Protein AF-A0A0M4NB52-F1 (afdb_monomer)

Sequence (44 aa):
MVRRSYDPEAYAFIRYLPKVKWDPAKRYWIFSFFDDLLKKFQKF

Organism: NCBI:txid1279460

Solvent-accessible surface area (backbone atoms only — not comparable to full-atom values): 2909 Å² total; per-residue (Å²): 134,87,78,73,76,72,54,68,66,62,54,54,54,54,71,71,43,85,74,54,42,81,36,82,90,79,70,45,75,44,48,69,66,49,59,61,49,48,59,64,62,65,74,108

Mean predicted aligned error: 9.57 Å

Nearest PDB structures (foldseek):
  7zsb-assembly1_X  TM=4.965E-01  e=2.498E+00  Saccharomyces cerevisiae

Structure (mmCIF, N/CA/C/O backbone):
data_AF-A0A0M4NB52-F1
#
_entry.id   AF-A0A0M4NB52-F1
#
loop_
_atom_site.group_PDB
_atom_site.id
_atom_site.type_symbol
_atom_site.label_atom_id
_atom_site.label_alt_id
_atom_site.label_comp_id
_atom_site.label_asym_id
_atom_site.label_entity_id
_atom_site.label_seq_id
_atom_site.pdbx_PDB_ins_code
_atom_site.Cartn_x
_atom_site.Cartn_y
_atom_site.Cartn_z
_atom_s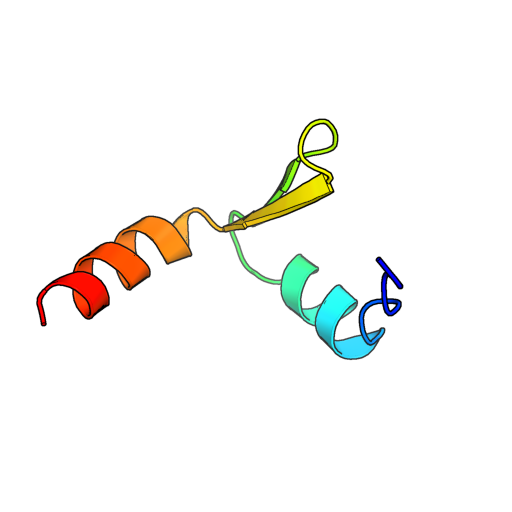ite.occupancy
_atom_site.B_iso_or_equiv
_atom_site.auth_seq_id
_atom_site.auth_comp_id
_atom_site.auth_asym_id
_atom_site.auth_atom_id
_atom_site.pdbx_PDB_model_num
ATOM 1 N N . MET A 1 1 ? 11.736 20.752 -6.944 1.00 48.72 1 MET A N 1
ATOM 2 C CA . MET A 1 1 ? 11.637 19.399 -6.351 1.00 48.72 1 MET A CA 1
ATOM 3 C C . MET A 1 1 ? 11.746 18.383 -7.482 1.00 48.72 1 MET A C 1
ATOM 5 O O . MET A 1 1 ? 10.796 18.223 -8.237 1.00 48.72 1 MET A O 1
ATOM 9 N N . VAL A 1 2 ? 12.924 17.786 -7.686 1.00 45.62 2 VAL A N 1
ATOM 10 C CA . VAL A 1 2 ? 13.129 16.784 -8.745 1.00 45.62 2 VAL A CA 1
ATOM 11 C C . VAL A 1 2 ? 12.496 15.481 -8.266 1.00 45.62 2 VAL A C 1
ATOM 13 O O . VAL A 1 2 ? 13.008 14.850 -7.344 1.00 45.62 2 VAL A O 1
ATOM 16 N N . ARG A 1 3 ? 11.347 15.102 -8.835 1.00 54.50 3 ARG A N 1
ATOM 17 C CA . ARG A 1 3 ? 10.754 13.784 -8.585 1.00 54.50 3 ARG A CA 1
ATOM 18 C C . ARG A 1 3 ? 11.620 12.760 -9.308 1.00 54.50 3 ARG A C 1
ATOM 20 O O . ARG A 1 3 ? 11.560 12.676 -10.530 1.00 54.50 3 ARG A O 1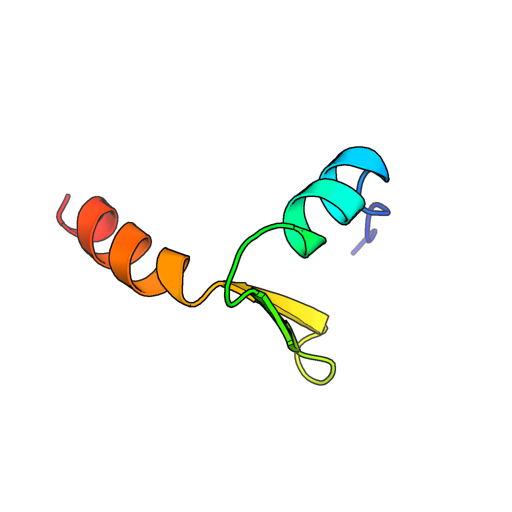
ATOM 27 N N . ARG A 1 4 ?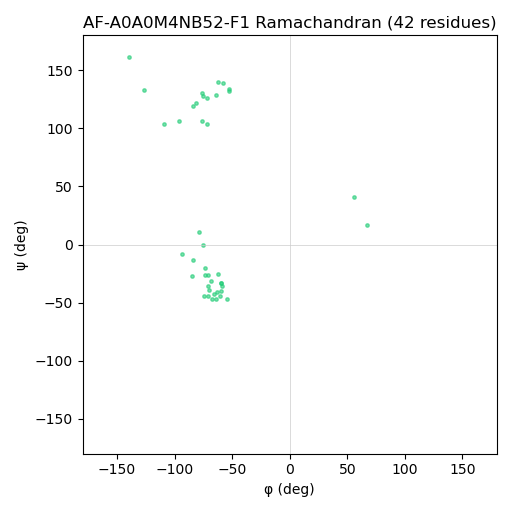 12.451 12.022 -8.569 1.00 66.56 4 ARG A N 1
ATOM 28 C CA . ARG A 1 4 ? 13.097 10.838 -9.138 1.00 66.56 4 ARG A CA 1
ATOM 29 C C . ARG A 1 4 ? 11.996 9.839 -9.471 1.00 66.56 4 ARG A C 1
ATOM 31 O O . ARG A 1 4 ? 11.130 9.589 -8.632 1.00 66.56 4 ARG A O 1
ATOM 38 N N . SER A 1 5 ? 12.004 9.331 -10.698 1.00 65.50 5 SER A N 1
ATOM 39 C CA . SER A 1 5 ? 11.172 8.192 -11.067 1.00 65.50 5 SER A CA 1
ATOM 40 C C . SER A 1 5 ? 11.435 7.080 -10.061 1.00 65.50 5 SER A C 1
ATOM 42 O O . SER A 1 5 ? 12.592 6.831 -9.716 1.00 65.50 5 SER A O 1
ATOM 44 N N . TYR A 1 6 ? 10.372 6.460 -9.552 1.00 68.94 6 TYR A N 1
ATOM 45 C CA . TYR A 1 6 ? 10.544 5.269 -8.735 1.00 68.94 6 TYR A CA 1
ATOM 46 C C . TYR A 1 6 ? 11.292 4.228 -9.558 1.00 68.94 6 TYR A C 1
ATOM 48 O O . TYR A 1 6 ? 11.026 4.073 -10.753 1.00 68.94 6 TYR A O 1
ATOM 56 N N . ASP A 1 7 ? 12.227 3.546 -8.908 1.00 81.50 7 ASP A N 1
ATOM 57 C CA . ASP A 1 7 ? 12.862 2.377 -9.486 1.00 81.50 7 ASP A CA 1
ATOM 58 C C . ASP A 1 7 ? 11.770 1.378 -9.945 1.00 81.50 7 ASP A C 1
ATOM 60 O O . ASP A 1 7 ? 10.810 1.150 -9.194 1.00 81.50 7 ASP A O 1
ATOM 64 N N . PRO A 1 8 ? 11.842 0.837 -11.176 1.00 81.44 8 PRO A N 1
ATOM 65 C CA . PRO A 1 8 ? 10.801 -0.040 -11.708 1.00 81.44 8 PRO A CA 1
ATOM 66 C C . PRO A 1 8 ? 10.561 -1.291 -10.857 1.00 81.44 8 PRO A C 1
ATOM 68 O O . PRO A 1 8 ? 9.411 -1.718 -10.722 1.00 81.44 8 PRO A O 1
ATOM 71 N N . GLU A 1 9 ? 11.611 -1.856 -10.256 1.00 80.75 9 GLU A N 1
ATOM 72 C CA . GLU A 1 9 ? 11.503 -3.031 -9.390 1.00 80.75 9 GLU A CA 1
ATOM 73 C C . GLU A 1 9 ? 10.831 -2.657 -8.071 1.00 80.75 9 GLU A C 1
ATOM 75 O O . GLU A 1 9 ? 9.885 -3.325 -7.647 1.00 80.75 9 GLU A O 1
ATOM 80 N N . ALA A 1 10 ? 11.227 -1.531 -7.469 1.00 76.31 10 ALA A N 1
ATOM 81 C CA . ALA A 1 10 ? 10.570 -1.003 -6.275 1.00 76.31 10 ALA A CA 1
ATOM 82 C C . ALA A 1 10 ? 9.079 -0.709 -6.527 1.00 76.31 10 ALA A C 1
ATOM 84 O O . ALA A 1 10 ? 8.223 -1.007 -5.689 1.00 76.31 10 ALA A O 1
ATOM 85 N N . TYR A 1 11 ? 8.743 -0.163 -7.699 1.00 77.00 11 TYR A N 1
ATOM 86 C CA . TYR A 1 11 ? 7.361 0.103 -8.093 1.00 77.00 11 TYR A CA 1
ATOM 87 C C . TYR A 1 11 ? 6.548 -1.188 -8.268 1.00 77.00 11 TYR A C 1
ATOM 89 O O . TYR A 1 11 ? 5.399 -1.263 -7.824 1.00 77.00 11 TYR A O 1
ATOM 97 N N . ALA A 1 12 ? 7.129 -2.219 -8.890 1.00 80.81 12 ALA A N 1
ATOM 98 C CA . ALA A 1 12 ? 6.497 -3.528 -9.023 1.00 80.81 12 ALA A CA 1
ATOM 99 C C . ALA A 1 12 ? 6.291 -4.198 -7.655 1.00 80.81 12 ALA A C 1
ATOM 101 O O . ALA A 1 12 ? 5.181 -4.640 -7.363 1.00 80.81 12 ALA A O 1
ATOM 102 N N . PHE A 1 13 ? 7.312 -4.195 -6.794 1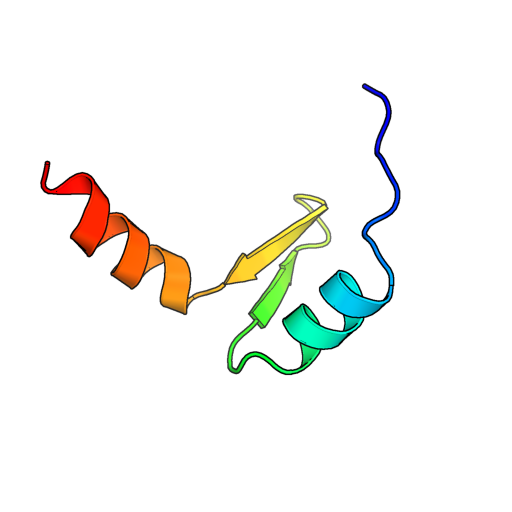.00 80.19 13 PHE A N 1
ATOM 103 C CA . PHE A 1 13 ? 7.266 -4.750 -5.440 1.00 80.19 13 PHE A CA 1
ATOM 104 C C . PHE A 1 13 ? 6.122 -4.162 -4.604 1.00 80.19 13 PHE A C 1
ATOM 106 O O . PHE A 1 13 ? 5.339 -4.902 -4.008 1.00 80.19 13 PHE A O 1
ATOM 113 N N . ILE A 1 14 ? 5.964 -2.833 -4.622 1.00 75.94 14 ILE A N 1
ATOM 114 C CA . ILE A 1 14 ? 4.905 -2.135 -3.879 1.00 75.94 14 ILE A CA 1
ATOM 115 C C . ILE A 1 14 ? 3.502 -2.601 -4.302 1.00 75.94 14 ILE A C 1
ATOM 117 O O . ILE A 1 14 ? 2.607 -2.673 -3.461 1.00 75.94 14 ILE A O 1
ATOM 121 N N . ARG A 1 15 ? 3.302 -2.964 -5.577 1.00 75.69 15 ARG A N 1
ATOM 122 C CA . ARG A 1 15 ? 2.004 -3.453 -6.077 1.00 75.69 15 ARG A CA 1
ATOM 123 C C . ARG A 1 15 ? 1.661 -4.876 -5.636 1.00 75.69 15 ARG A C 1
ATOM 125 O O . ARG A 1 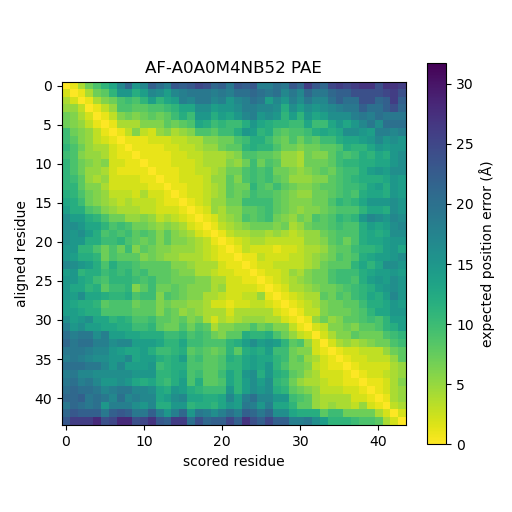15 ? 0.484 -5.222 -5.646 1.00 75.69 15 ARG A O 1
ATOM 132 N N . TYR A 1 16 ? 2.644 -5.677 -5.231 1.00 79.25 16 TYR A N 1
ATOM 133 C CA . TYR A 1 16 ? 2.408 -7.015 -4.678 1.00 79.25 16 TYR A CA 1
ATOM 134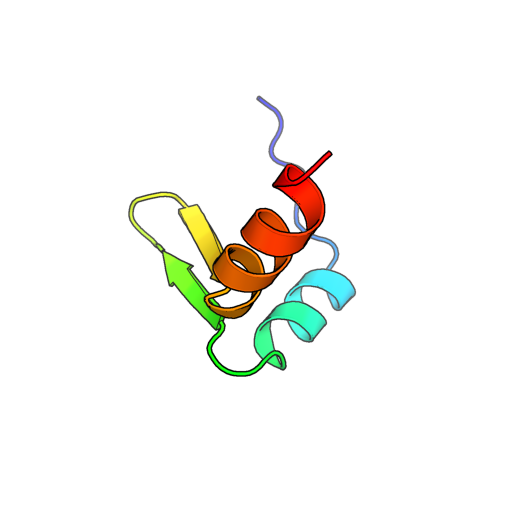 C C . TYR A 1 16 ? 2.077 -6.998 -3.183 1.00 79.25 16 TYR A C 1
ATOM 136 O O . TYR A 1 16 ? 1.604 -8.000 -2.646 1.00 79.25 16 TYR A O 1
ATOM 144 N N . LEU A 1 17 ? 2.306 -5.875 -2.497 1.00 74.12 17 LEU A N 1
ATOM 145 C CA . LEU A 1 17 ? 2.023 -5.774 -1.074 1.00 74.12 17 LEU A CA 1
ATOM 146 C C . LEU A 1 17 ? 0.503 -5.722 -0.826 1.00 74.12 17 LEU A C 1
ATOM 148 O O . LEU A 1 17 ? -0.199 -4.861 -1.369 1.00 74.12 17 LEU A O 1
ATOM 152 N N . PRO A 1 18 ? -0.034 -6.614 0.023 1.00 70.25 18 PRO A N 1
ATOM 153 C CA . PRO A 1 18 ? -1.456 -6.634 0.316 1.00 70.25 18 PRO A CA 1
ATOM 154 C C . PRO A 1 18 ? -1.889 -5.324 0.983 1.00 70.25 18 PRO A C 1
ATOM 156 O O . PRO A 1 18 ? -1.209 -4.798 1.864 1.00 70.25 18 PRO A O 1
ATOM 159 N N . LYS A 1 19 ? -3.067 -4.828 0.585 1.00 73.81 19 LYS A N 1
ATOM 160 C CA . LYS A 1 19 ? -3.701 -3.599 1.105 1.00 73.81 19 LYS A CA 1
ATOM 161 C C . LYS A 1 19 ? -2.971 -2.289 0.768 1.00 73.81 19 LYS A C 1
ATOM 163 O O . LYS A 1 19 ? -3.280 -1.257 1.364 1.00 73.81 19 LYS A O 1
ATOM 168 N N . VAL A 1 20 ? -2.061 -2.295 -0.206 1.00 75.69 20 VAL A N 1
ATOM 169 C CA . VAL A 1 20 ? -1.499 -1.058 -0.758 1.00 75.69 20 VAL A CA 1
ATOM 170 C C . VAL A 1 20 ? -2.500 -0.385 -1.693 1.00 75.69 20 VAL A C 1
ATOM 172 O O . VAL A 1 20 ? -3.066 -1.020 -2.581 1.00 75.69 20 VAL A O 1
ATOM 175 N N . LYS A 1 21 ? -2.734 0.915 -1.487 1.00 79.69 21 LYS A N 1
ATOM 176 C CA . LYS A 1 21 ? -3.627 1.737 -2.314 1.00 79.69 21 LYS A CA 1
ATOM 177 C C . LYS A 1 21 ? -2.890 2.971 -2.815 1.00 79.69 21 LYS A C 1
ATOM 179 O O . LYS A 1 21 ? -2.234 3.653 -2.039 1.00 79.69 21 LYS A O 1
ATOM 184 N N . TRP A 1 22 ? -3.006 3.280 -4.101 1.00 80.62 22 TRP A N 1
ATOM 185 C CA . TRP A 1 22 ? -2.518 4.552 -4.635 1.00 80.62 22 TRP A CA 1
ATOM 186 C C . TRP A 1 22 ? -3.478 5.681 -4.248 1.00 80.62 22 TRP A C 1
ATOM 188 O O . TRP A 1 22 ? -4.675 5.570 -4.511 1.00 80.62 22 TRP A O 1
ATOM 198 N N . ASP A 1 23 ? -2.965 6.760 -3.652 1.00 81.19 23 ASP A N 1
ATOM 199 C CA . ASP A 1 23 ? -3.720 7.995 -3.434 1.00 81.19 23 ASP A CA 1
ATOM 200 C C . ASP A 1 23 ? -3.423 8.983 -4.575 1.00 81.19 23 ASP A C 1
ATOM 202 O O . ASP A 1 23 ? -2.337 9.574 -4.612 1.00 81.19 23 ASP A O 1
ATOM 206 N N . PRO A 1 24 ? -4.358 9.197 -5.519 1.00 79.38 24 PRO A N 1
ATOM 207 C CA . PRO A 1 24 ? -4.145 10.121 -6.626 1.00 79.38 24 PRO A CA 1
ATOM 208 C C . PRO A 1 24 ? -4.157 11.594 -6.191 1.00 79.38 24 PRO A C 1
ATOM 210 O O . PRO A 1 24 ? -3.521 12.417 -6.853 1.00 79.38 24 PRO A O 1
ATOM 213 N N . ALA A 1 25 ? -4.837 11.938 -5.091 1.00 83.19 25 ALA A N 1
ATOM 214 C CA . ALA A 1 25 ? -4.926 13.310 -4.595 1.00 83.19 25 ALA A CA 1
ATOM 215 C C 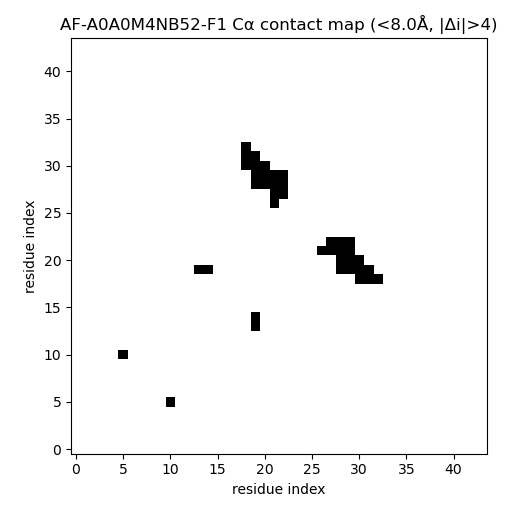.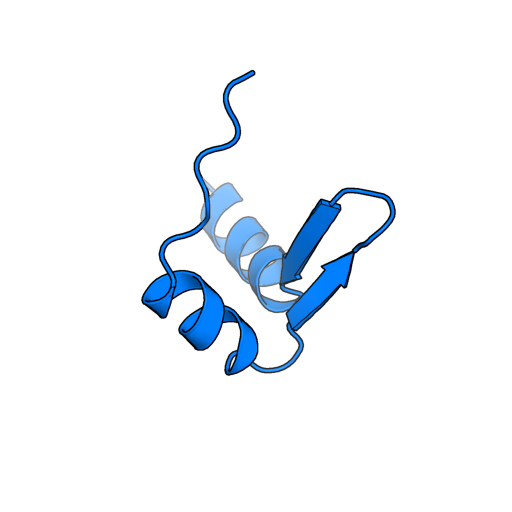 ALA A 1 25 ? -3.608 13.736 -3.947 1.00 83.19 25 ALA A C 1
ATOM 217 O O . ALA A 1 25 ? -3.089 14.820 -4.217 1.00 83.19 25 ALA A O 1
ATOM 218 N N . LYS A 1 26 ? -3.026 12.850 -3.137 1.00 76.75 26 LYS A N 1
ATOM 219 C CA . LYS A 1 26 ? -1.763 13.115 -2.441 1.00 76.75 26 LYS A CA 1
ATOM 220 C C . LYS A 1 26 ? -0.525 12.618 -3.195 1.00 76.75 26 LYS A C 1
ATOM 222 O O . LYS A 1 26 ? 0.596 12.960 -2.824 1.00 76.75 26 LYS A O 1
ATOM 227 N N . ARG A 1 27 ? -0.724 11.866 -4.284 1.00 75.81 27 ARG A N 1
ATOM 228 C CA . ARG A 1 27 ? 0.312 11.294 -5.164 1.00 75.81 27 ARG A CA 1
ATOM 229 C C . ARG A 1 27 ? 1.332 10.423 -4.419 1.00 75.81 27 ARG A C 1
ATOM 231 O O . ARG A 1 27 ? 2.525 10.489 -4.719 1.00 75.81 27 ARG A O 1
ATOM 238 N N . TYR A 1 28 ? 0.873 9.614 -3.463 1.00 75.12 28 TYR A N 1
ATOM 239 C CA . TYR A 1 28 ? 1.699 8.621 -2.772 1.00 75.12 28 TYR A CA 1
ATOM 240 C C . TYR A 1 28 ? 0.945 7.304 -2.546 1.00 75.12 28 TYR A C 1
ATOM 242 O O . TYR A 1 28 ? -0.282 7.243 -2.606 1.00 75.12 28 TYR A O 1
ATOM 250 N N . TRP A 1 29 ? 1.694 6.234 -2.287 1.00 75.56 29 TRP A N 1
ATOM 251 C CA . TRP A 1 29 ? 1.141 4.927 -1.935 1.00 75.56 29 TRP A CA 1
ATOM 252 C C . TRP A 1 29 ? 0.775 4.886 -0.449 1.00 75.56 29 TRP A C 1
ATOM 254 O O . TRP A 1 29 ? 1.624 5.102 0.412 1.00 75.56 29 TRP A O 1
ATOM 264 N N . ILE A 1 30 ? -0.493 4.619 -0.149 1.00 75.50 30 ILE A N 1
ATOM 265 C CA . ILE A 1 30 ? -0.987 4.362 1.201 1.00 75.50 30 ILE A CA 1
ATOM 266 C C . ILE A 1 30 ? -0.749 2.888 1.503 1.00 75.50 30 ILE A C 1
ATOM 268 O O . ILE A 1 30 ? -1.313 2.004 0.853 1.00 75.50 30 ILE A O 1
ATOM 272 N N . PHE A 1 31 ? 0.049 2.633 2.530 1.00 74.69 31 PHE A N 1
ATOM 273 C CA . PHE A 1 31 ? 0.283 1.298 3.048 1.00 74.69 31 PHE A CA 1
ATOM 274 C C . PHE A 1 31 ? -0.410 1.180 4.402 1.00 74.69 31 PHE A C 1
ATOM 276 O O . PHE A 1 31 ? 0.100 1.670 5.404 1.00 74.69 31 PHE A O 1
ATOM 283 N N . SER A 1 32 ? -1.559 0.507 4.464 1.00 68.69 32 SER A N 1
ATOM 284 C CA . SER A 1 32 ? -2.297 0.388 5.731 1.00 68.69 32 SER A CA 1
ATOM 285 C C . SER A 1 32 ? -1.509 -0.352 6.821 1.00 68.69 32 SER A C 1
ATOM 287 O O . SER A 1 32 ? -1.758 -0.143 7.999 1.00 68.69 32 SER A O 1
ATOM 289 N N . PHE A 1 33 ? -0.561 -1.223 6.447 1.00 67.69 33 PHE A N 1
ATOM 290 C CA . PHE A 1 33 ? 0.305 -1.898 7.421 1.00 67.69 33 PHE A CA 1
ATOM 291 C C . PHE A 1 33 ? 1.358 -0.956 8.020 1.00 67.69 33 PHE A C 1
ATOM 293 O O . PHE A 1 33 ? 1.825 -1.199 9.132 1.00 67.69 33 PHE A O 1
ATOM 300 N N . PHE A 1 34 ? 1.751 0.098 7.291 1.00 68.44 34 PHE A N 1
ATOM 301 C CA . PHE A 1 34 ? 2.764 1.022 7.780 1.00 68.44 34 PHE A CA 1
ATOM 302 C C . PHE A 1 34 ? 2.245 1.820 8.957 1.00 68.44 34 PHE A C 1
ATOM 304 O O . PHE A 1 34 ? 3.056 2.095 9.812 1.00 68.44 34 PHE A O 1
ATOM 311 N N . ASP A 1 35 ? 0.955 2.141 9.071 1.00 66.44 35 ASP A N 1
ATOM 312 C CA . ASP A 1 35 ? 0.456 2.871 10.246 1.00 66.44 35 ASP A CA 1
ATOM 313 C C . ASP A 1 35 ? 0.643 2.063 11.541 1.00 66.44 35 ASP A C 1
ATOM 315 O O . ASP A 1 35 ? 1.078 2.599 12.561 1.00 66.44 35 ASP A O 1
ATOM 319 N N . ASP A 1 36 ? 0.393 0.752 11.494 1.00 66.25 36 ASP A N 1
ATOM 320 C CA . ASP A 1 36 ? 0.640 -0.150 12.625 1.00 66.25 36 ASP A CA 1
ATOM 321 C C . ASP A 1 36 ? 2.140 -0.361 12.877 1.00 66.25 36 ASP A C 1
ATOM 323 O O . ASP A 1 36 ? 2.580 -0.454 14.027 1.00 66.25 36 ASP A O 1
ATOM 327 N N . LEU A 1 37 ? 2.945 -0.403 11.811 1.00 67.12 37 LEU A N 1
ATOM 328 C CA . LEU A 1 37 ? 4.400 -0.492 11.900 1.00 67.12 37 LEU A CA 1
ATOM 329 C C . LEU A 1 37 ? 5.001 0.799 12.487 1.00 67.12 37 LEU A C 1
ATOM 331 O O . LEU A 1 37 ? 5.797 0.743 13.419 1.00 67.12 37 LEU A O 1
ATOM 335 N N . LEU A 1 38 ? 4.578 1.967 12.003 1.00 66.31 38 LEU A N 1
ATOM 336 C CA . LEU A 1 38 ? 5.016 3.288 12.444 1.00 66.31 38 LEU A 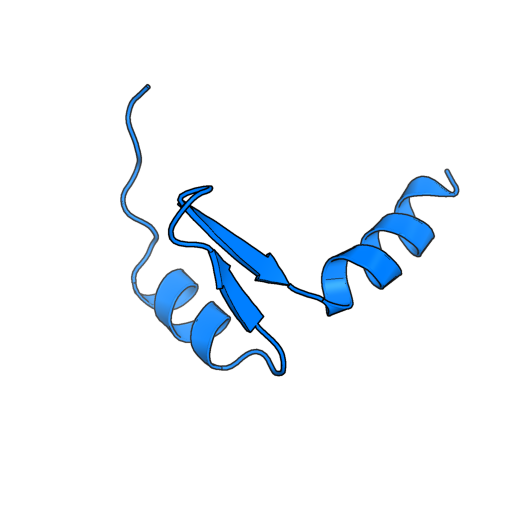CA 1
ATOM 337 C C . LEU A 1 38 ? 4.683 3.472 13.918 1.00 66.31 38 LEU A C 1
ATOM 339 O O . LEU A 1 38 ? 5.551 3.882 14.672 1.00 66.31 38 LEU A O 1
ATOM 343 N N . LYS A 1 39 ? 3.477 3.083 14.355 1.00 67.69 39 LYS A N 1
ATOM 344 C CA . LYS A 1 39 ? 3.097 3.095 15.777 1.00 67.69 39 LYS A CA 1
ATOM 345 C C . LYS A 1 39 ? 3.991 2.207 16.643 1.00 67.69 39 LYS A C 1
ATOM 347 O O . LYS A 1 39 ? 4.220 2.537 17.803 1.00 67.69 39 LYS A O 1
ATOM 352 N N . LYS A 1 40 ? 4.488 1.082 16.114 1.00 64.69 40 LYS A N 1
ATOM 353 C CA . LYS A 1 40 ? 5.467 0.237 16.819 1.00 64.69 40 LYS A CA 1
ATOM 354 C C . LYS A 1 40 ? 6.840 0.902 16.920 1.00 64.69 40 LYS A C 1
ATOM 356 O O . LYS A 1 40 ? 7.467 0.783 17.965 1.00 64.69 40 LYS A O 1
ATOM 361 N N . PHE A 1 41 ? 7.293 1.597 15.877 1.00 66.38 41 PHE A N 1
ATOM 362 C CA . PHE A 1 41 ? 8.615 2.238 15.849 1.00 66.38 41 PHE A CA 1
ATOM 363 C C . PHE A 1 41 ? 8.652 3.639 16.486 1.00 66.38 41 PHE A C 1
ATOM 365 O O . PHE A 1 41 ? 9.680 4.016 17.028 1.00 66.38 41 PHE A O 1
ATOM 372 N N . GLN A 1 42 ? 7.541 4.382 16.497 1.00 65.44 42 GLN A N 1
ATOM 373 C CA . GLN A 1 42 ? 7.388 5.687 17.167 1.00 65.44 42 GLN A CA 1
ATOM 374 C C . GLN A 1 42 ? 7.247 5.581 18.694 1.00 65.44 42 GLN A C 1
ATOM 376 O O . GLN A 1 42 ? 7.101 6.595 19.367 1.00 65.44 42 GLN A O 1
ATOM 381 N N . LYS A 1 43 ? 7.264 4.366 19.258 1.00 58.41 43 LYS A N 1
ATOM 382 C CA . LYS A 1 43 ? 7.313 4.143 20.711 1.00 58.41 43 LYS A CA 1
ATOM 383 C C . LYS A 1 43 ? 8.720 4.312 21.316 1.00 58.41 43 LYS A C 1
ATOM 385 O O . LYS A 1 43 ? 8.898 3.955 22.478 1.00 58.41 43 LYS A O 1
ATOM 390 N N . PHE A 1 44 ? 9.677 4.848 20.559 1.00 49.12 44 PHE A N 1
ATOM 391 C CA . PHE A 1 44 ? 11.009 5.232 21.031 1.00 49.12 44 PHE A CA 1
ATOM 392 C C . PHE A 1 44 ? 11.191 6.744 20.964 1.00 49.12 44 PHE A C 1
ATOM 394 O O . PHE A 1 44 ? 10.798 7.329 19.928 1.00 49.12 44 PHE A O 1
#

Foldseek 3Di:
DDPDDPDPVNVVVQVPDPPWDQDPVVRDIDDVVVVVVVVVVVVD

pLDDT: mean 71.2, std 9.1, range [45.62, 83.19]

Radius of gyration: 12.55 Å; Cα contacts (8 Å, |Δi|>4): 20; chains: 1; bounding box: 18×26×33 Å

Secondary structure (DSSP, 8-state):
---PPPPHHHHHHHHHSTTEEEETTTTEEEEHHHHHHHHHHTT-